Protein AF-A0A378W970-F1 (afdb_monomer_lite)

pLDDT: mean 70.11, std 20.07, range [31.69, 89.0]

Foldseek 3Di:
DDDDDDDDDDDDDDDDDDDDDDDDDDDDPPDPPPVPPDPLPPDAAEDDDPLLLLLQLVVLVVVFKDFLVVSVVVCVVLSHDYPDDSSVRNVVSLVVCVVVQQWDAPDVRIIGGGDDPPVVNVVSVVSNVVVSVVSVVRVD

Organism: NCBI:txid1796

Radius of gyration: 22.63 Å; chains: 1; bounding box: 60×48×62 Å

Secondary structure (DSSP, 8-state):
-------------------------------GGGSTTSSTTS--EEE-THHHHHHHHHHHHHH-SEEHHHHHHHHHHTTEEESS-HHHHHHHHHHHHHHTTSEEEEETTEEEE----HHHHHHHHHHHHHHHHHHHHHH-

Sequence (140 aa):
MLAMPVRRLSRDCRSQAGRSSTQTNCVTRVNVRAFWHRDAMADKLLLRGTNLRYVLTMQLLQYGPQSVADLVDALEDQGFTTRGRPSKAISDALRWEMSHGRVQRVRHGRYRPAQMPRATEYRIRNRVLELRAAAADRAA

Structure (mmCIF, N/CA/C/O backbone):
data_AF-A0A378W970-F1
#
_entry.id   AF-A0A378W970-F1
#
loop_
_atom_site.group_PDB
_atom_site.id
_atom_site.type_symbol
_atom_site.label_atom_id
_atom_site.label_alt_id
_atom_site.label_comp_id
_atom_site.label_asym_id
_atom_site.label_entity_id
_atom_site.label_seq_id
_atom_site.pdbx_PDB_ins_code
_atom_site.Cartn_x
_atom_site.Cartn_y
_atom_site.Cartn_z
_atom_site.occupancy
_atom_site.B_iso_or_equiv
_atom_site.auth_seq_id
_atom_site.auth_comp_id
_atom_site.auth_asym_id
_atom_site.auth_atom_id
_atom_site.pdbx_PDB_model_num
ATOM 1 N N . MET A 1 1 ? -40.397 35.533 29.530 1.00 47.16 1 MET A N 1
ATOM 2 C CA . MET A 1 1 ? -40.764 34.313 30.287 1.00 47.16 1 MET A CA 1
ATOM 3 C C . MET A 1 1 ? -40.487 33.144 29.353 1.00 47.16 1 MET A C 1
ATOM 5 O O . MET A 1 1 ? -41.160 33.054 28.348 1.00 47.16 1 MET A O 1
ATOM 9 N N . LEU A 1 2 ? -39.408 32.374 29.468 1.00 40.81 2 LEU A N 1
ATOM 10 C CA . LEU A 1 2 ? -38.964 31.575 30.610 1.00 40.81 2 LEU A CA 1
ATOM 11 C C . LEU A 1 2 ? -37.432 31.574 30.735 1.00 40.81 2 LEU A C 1
ATOM 13 O O . LEU A 1 2 ? -36.708 31.604 29.744 1.00 40.81 2 LEU A O 1
ATOM 17 N N . ALA A 1 3 ? -36.979 31.555 31.985 1.00 40.22 3 ALA A N 1
ATOM 18 C CA . ALA A 1 3 ? -35.591 31.487 32.411 1.00 40.22 3 ALA A CA 1
ATOM 19 C C . ALA A 1 3 ? -35.020 30.069 32.244 1.00 40.22 3 ALA A C 1
ATOM 21 O O . ALA A 1 3 ? -35.688 29.094 32.585 1.00 40.22 3 ALA A O 1
ATOM 22 N N . MET A 1 4 ? -33.767 29.960 31.790 1.00 38.78 4 MET A N 1
ATOM 23 C CA . MET A 1 4 ? -32.975 28.730 31.878 1.00 38.78 4 MET A CA 1
ATOM 24 C C . MET A 1 4 ? -31.776 28.931 32.819 1.00 38.78 4 MET A C 1
ATOM 26 O O . MET A 1 4 ? -31.124 29.976 32.754 1.00 38.78 4 MET A O 1
ATOM 30 N N . PRO A 1 5 ? -31.490 27.969 33.717 1.00 51.91 5 PRO A N 1
ATOM 31 C CA . PRO A 1 5 ? -30.523 28.146 34.791 1.00 51.91 5 PRO A CA 1
ATOM 32 C C . PRO A 1 5 ? -29.076 27.888 34.356 1.00 51.91 5 PRO A C 1
ATOM 34 O O . PRO A 1 5 ? -28.735 26.885 33.731 1.00 51.91 5 PRO A O 1
ATOM 37 N N . VAL A 1 6 ? -28.219 28.801 34.804 1.00 46.50 6 VAL A N 1
ATOM 38 C CA . VAL A 1 6 ? -26.757 28.776 34.766 1.00 46.50 6 VAL A CA 1
ATOM 39 C C . VAL A 1 6 ? -26.237 27.659 35.680 1.00 46.50 6 VAL A C 1
ATOM 41 O O . VAL A 1 6 ? -26.456 27.705 36.891 1.00 46.50 6 VAL A O 1
ATOM 44 N N . ARG A 1 7 ? -25.509 26.669 35.142 1.00 4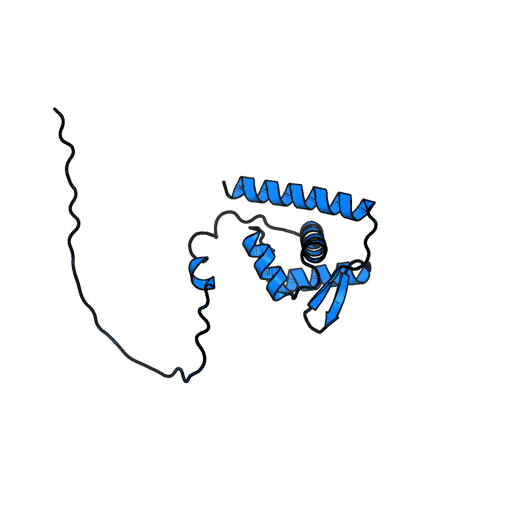2.72 7 ARG A N 1
ATOM 45 C CA . ARG A 1 7 ? -24.728 25.721 35.959 1.00 42.72 7 ARG A CA 1
ATOM 46 C C . ARG A 1 7 ? -23.254 26.110 35.982 1.00 42.72 7 ARG A C 1
ATOM 48 O O . ARG A 1 7 ? -22.512 25.941 35.023 1.00 42.72 7 ARG A O 1
ATOM 55 N N . ARG A 1 8 ? -22.879 26.633 37.145 1.00 40.56 8 ARG A N 1
ATOM 56 C CA . ARG A 1 8 ? -21.535 26.883 37.666 1.00 40.56 8 ARG A CA 1
ATOM 57 C C . ARG A 1 8 ? -20.887 25.541 38.051 1.00 40.56 8 ARG A C 1
ATOM 59 O O . ARG A 1 8 ? -21.498 24.780 38.794 1.00 40.56 8 ARG A O 1
ATOM 66 N N . LEU A 1 9 ? -19.658 25.274 37.606 1.00 43.34 9 LEU A N 1
ATOM 67 C CA . LEU A 1 9 ? -18.796 24.219 38.159 1.00 43.34 9 LEU A CA 1
ATOM 68 C C . LEU A 1 9 ? -17.495 24.856 38.669 1.00 43.34 9 LEU A C 1
ATOM 70 O O . LEU A 1 9 ? -16.697 25.394 37.904 1.00 43.34 9 LEU A O 1
ATOM 74 N N . SER A 1 10 ? -17.363 24.843 39.994 1.00 38.78 10 SER A N 1
ATOM 75 C CA . SER A 1 10 ? -16.200 25.228 40.803 1.00 38.78 10 SER A CA 1
ATOM 76 C C . SER A 1 10 ? -14.984 24.358 40.448 1.00 38.78 10 SER A C 1
ATOM 78 O O . SER A 1 10 ? -15.130 23.161 40.228 1.00 38.78 10 SER A O 1
ATOM 80 N N . ARG A 1 11 ? -13.804 24.935 40.183 1.00 41.34 11 ARG A N 1
ATOM 81 C CA . ARG A 1 11 ? -12.656 25.066 41.113 1.00 41.34 11 ARG A CA 1
ATOM 82 C C . ARG A 1 11 ? -12.577 23.977 42.191 1.00 41.34 11 ARG A C 1
ATOM 84 O O . ARG A 1 11 ? -13.334 24.051 43.146 1.00 41.34 11 ARG A O 1
ATOM 91 N N . ASP A 1 12 ? -11.578 23.095 42.086 1.00 40.19 12 ASP A N 1
ATOM 92 C CA . ASP A 1 12 ? -10.579 22.971 43.150 1.00 40.19 12 ASP A CA 1
ATOM 93 C C . ASP A 1 12 ? -9.238 22.373 42.688 1.00 40.19 12 ASP A C 1
ATOM 95 O O . ASP A 1 12 ? -9.120 21.720 41.654 1.00 40.19 12 ASP A O 1
ATOM 99 N N . CYS A 1 13 ? -8.215 22.740 43.453 1.00 35.69 13 CYS A N 1
ATOM 100 C CA . CYS A 1 13 ? -6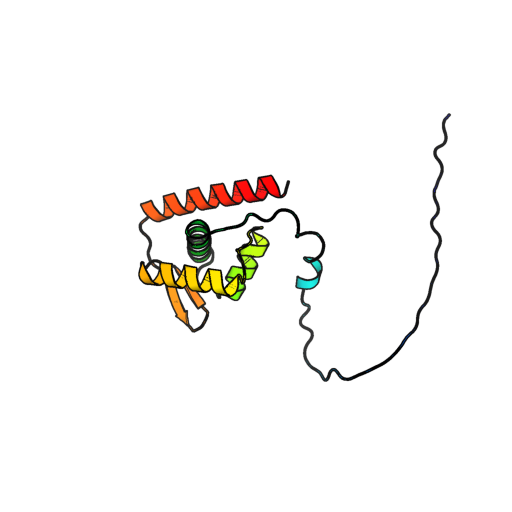.781 22.737 43.180 1.00 35.69 13 CYS A CA 1
ATOM 101 C C . CYS A 1 13 ? -6.027 21.554 43.831 1.00 35.69 13 CYS A C 1
ATOM 103 O O . CYS A 1 13 ? -6.450 21.063 44.868 1.00 35.69 13 CYS A O 1
ATOM 105 N N . ARG A 1 14 ? -4.788 21.323 43.340 1.00 37.62 14 ARG A N 1
ATOM 106 C CA . ARG A 1 14 ? -3.562 20.909 44.090 1.00 37.62 14 ARG A CA 1
ATOM 107 C C . ARG A 1 14 ? -3.459 19.412 44.478 1.00 37.62 14 ARG A C 1
ATOM 109 O O . ARG A 1 14 ? -4.290 18.912 45.207 1.00 37.62 14 ARG A O 1
ATOM 116 N N . SER A 1 15 ? -2.538 18.600 43.941 1.00 36.25 15 SER A N 1
ATOM 117 C CA . SER A 1 15 ? -1.050 18.557 43.955 1.00 36.25 15 SER A CA 1
ATOM 118 C C . SER A 1 15 ? -0.481 17.552 44.975 1.00 36.25 15 SER A C 1
ATOM 120 O O . SER A 1 15 ? -0.914 17.529 46.120 1.00 36.25 15 SER A O 1
ATOM 122 N N . GLN A 1 16 ? 0.592 16.876 44.529 1.00 49.03 16 GLN A N 1
ATOM 123 C CA . GLN A 1 16 ? 1.615 16.068 45.228 1.00 49.03 16 GLN A CA 1
ATOM 124 C C . GLN A 1 16 ? 1.346 14.562 45.397 1.00 49.03 16 GLN A C 1
ATOM 126 O O . GLN A 1 16 ? 0.216 14.160 45.613 1.00 49.03 16 GLN A O 1
ATOM 131 N N . ALA A 1 17 ? 2.328 13.652 45.432 1.00 35.47 17 ALA A N 1
ATOM 132 C CA . ALA A 1 17 ? 3.693 13.506 44.888 1.00 35.47 17 ALA A CA 1
ATOM 133 C C . ALA A 1 17 ? 4.253 12.176 45.457 1.00 35.47 17 ALA A C 1
ATOM 135 O O . ALA A 1 17 ? 4.130 11.935 46.653 1.00 35.47 17 ALA A O 1
ATOM 136 N N . GLY A 1 18 ? 4.944 11.366 44.648 1.00 36.19 18 GLY A N 1
ATOM 137 C CA . GLY A 1 18 ? 5.802 10.247 45.094 1.00 36.19 18 GLY A CA 1
ATOM 138 C C . GLY A 1 18 ? 6.403 9.534 43.876 1.00 36.19 18 GLY A C 1
ATOM 139 O O . GLY A 1 18 ? 5.667 8.886 43.145 1.00 36.19 18 GLY A O 1
ATOM 140 N N . ARG A 1 19 ? 7.624 9.878 43.418 1.00 35.50 19 ARG A N 1
ATOM 141 C CA . ARG A 1 19 ? 8.947 9.292 43.782 1.00 35.50 19 ARG A CA 1
ATOM 142 C C . ARG A 1 19 ? 8.906 7.754 43.760 1.00 35.50 19 ARG A C 1
ATOM 144 O O . ARG A 1 19 ? 8.117 7.194 44.498 1.00 35.50 19 ARG A O 1
ATOM 151 N N . SER A 1 20 ? 9.708 6.993 43.019 1.00 34.94 20 SER A N 1
ATOM 152 C CA . SER A 1 20 ? 10.960 7.168 42.258 1.00 34.94 20 SER A CA 1
ATOM 153 C C . SER A 1 20 ? 11.127 5.866 41.431 1.00 34.94 20 SER A C 1
ATOM 155 O O . SER A 1 20 ? 10.644 4.816 41.836 1.00 34.94 20 SER A O 1
ATOM 157 N N . SER A 1 21 ? 11.755 5.816 40.258 1.00 33.84 21 SER A N 1
ATOM 158 C CA . SER A 1 21 ? 13.212 5.707 40.149 1.00 33.84 21 SER A CA 1
ATOM 159 C C . SER A 1 21 ? 13.622 5.458 38.684 1.00 33.84 21 SER A C 1
ATOM 161 O O . SER A 1 21 ? 12.980 4.713 37.951 1.00 33.84 21 SER A O 1
ATOM 163 N N . THR A 1 22 ? 14.720 6.114 38.308 1.00 38.25 22 THR A N 1
ATOM 164 C CA . THR A 1 22 ? 15.661 5.757 37.235 1.00 38.25 22 THR A CA 1
ATOM 165 C C . THR A 1 22 ? 15.141 5.746 35.793 1.00 38.25 22 THR A C 1
ATOM 167 O O . THR A 1 22 ? 14.870 4.697 35.217 1.00 38.25 22 THR A O 1
ATOM 170 N N . GLN A 1 23 ? 15.159 6.910 35.133 1.00 42.69 23 GLN A N 1
ATOM 171 C CA . GLN A 1 23 ? 15.339 6.923 33.679 1.00 42.69 23 GLN A CA 1
ATOM 172 C C . GLN A 1 23 ? 16.405 7.935 33.266 1.00 42.69 23 GLN A C 1
ATOM 174 O O . GLN A 1 23 ? 16.190 9.138 33.138 1.00 42.69 23 GLN A O 1
ATOM 179 N N . THR A 1 24 ? 17.598 7.381 33.100 1.00 37.69 24 THR A N 1
ATOM 180 C CA . THR A 1 24 ? 18.766 7.992 32.491 1.00 37.69 24 THR A CA 1
ATOM 181 C C . THR A 1 24 ? 18.473 8.260 31.015 1.00 37.69 24 THR A C 1
ATOM 183 O O . THR A 1 24 ? 18.459 7.342 30.208 1.00 37.69 24 THR A O 1
ATOM 186 N N . ASN A 1 25 ? 18.253 9.538 30.717 1.00 36.88 25 ASN A N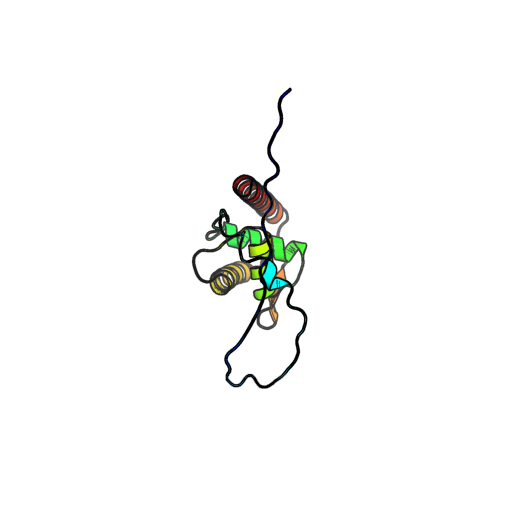 1
ATOM 187 C CA . ASN A 1 25 ? 18.810 10.290 29.594 1.00 36.88 25 ASN A CA 1
ATOM 188 C C . ASN A 1 25 ? 18.481 9.869 28.137 1.00 36.88 25 ASN A C 1
ATOM 190 O O . ASN A 1 25 ? 18.735 8.744 27.716 1.00 36.88 25 ASN A O 1
ATOM 194 N N . CYS A 1 26 ? 18.092 10.889 27.352 1.00 31.69 26 CYS A N 1
ATOM 195 C CA . CYS A 1 26 ? 18.500 11.198 25.963 1.00 31.69 26 CYS A CA 1
ATOM 196 C C . CYS A 1 26 ? 17.343 11.382 24.947 1.00 31.69 26 CYS A C 1
ATOM 198 O O . CYS A 1 26 ? 16.825 10.429 24.378 1.00 31.69 26 CYS A O 1
ATOM 200 N N . VAL A 1 27 ? 17.093 12.659 24.615 1.00 38.06 27 VAL A N 1
ATOM 201 C CA . VAL A 1 27 ? 16.506 13.198 23.365 1.00 38.06 27 VAL A CA 1
ATOM 202 C C . VAL A 1 27 ? 14.983 13.091 23.180 1.00 38.06 27 VAL A C 1
ATOM 204 O O . VAL A 1 27 ? 14.454 12.243 22.464 1.00 38.06 27 VAL A O 1
ATOM 207 N N . THR A 1 28 ? 14.270 14.085 23.713 1.00 36.94 28 THR A N 1
ATOM 208 C CA . THR A 1 28 ? 12.872 14.367 23.363 1.00 36.94 28 THR A CA 1
ATOM 209 C C . THR A 1 28 ? 12.797 15.036 21.988 1.00 36.94 28 THR A C 1
ATOM 211 O O . THR A 1 28 ? 12.888 16.254 21.858 1.00 36.94 28 THR A O 1
ATOM 214 N N . ARG A 1 29 ? 12.599 14.238 20.937 1.00 37.50 29 ARG A N 1
ATOM 215 C CA . ARG A 1 29 ? 11.971 14.707 19.695 1.00 37.50 29 ARG A CA 1
ATOM 216 C C . ARG A 1 29 ? 10.466 14.626 19.936 1.00 37.50 29 ARG A C 1
ATOM 218 O O . ARG A 1 29 ? 9.967 13.543 20.228 1.00 37.50 29 ARG A O 1
ATOM 225 N N . VAL A 1 30 ? 9.772 15.762 19.899 1.00 41.03 30 VAL A N 1
ATOM 226 C CA . VAL A 1 30 ? 8.326 15.868 20.160 1.00 41.03 30 VAL A CA 1
ATOM 227 C C . VAL A 1 30 ? 7.579 14.807 19.343 1.00 41.03 30 VAL A C 1
ATOM 229 O O . VAL A 1 30 ? 7.531 14.876 18.117 1.00 41.03 30 VAL A O 1
ATOM 232 N N . ASN A 1 31 ? 7.052 13.783 20.020 1.00 39.28 31 ASN A N 1
ATOM 233 C CA . ASN A 1 31 ? 6.340 12.684 19.384 1.00 39.28 31 ASN A CA 1
ATOM 234 C C . ASN A 1 31 ? 4.848 13.024 19.348 1.00 39.28 31 ASN A C 1
ATOM 236 O O . ASN A 1 31 ? 4.115 12.809 20.311 1.00 39.28 31 ASN A O 1
ATOM 240 N N . VAL A 1 32 ? 4.406 13.557 18.211 1.00 44.19 32 VAL A N 1
ATOM 241 C CA . VAL A 1 32 ? 3.014 13.951 17.923 1.00 44.19 32 VAL A CA 1
ATOM 242 C C . VAL A 1 32 ? 2.050 12.737 17.905 1.00 44.19 32 VAL A C 1
ATOM 244 O O . VAL A 1 32 ? 0.843 12.897 17.759 1.00 44.19 32 VAL A O 1
ATOM 247 N N . ARG A 1 33 ? 2.554 11.503 18.087 1.00 40.78 33 ARG A N 1
ATOM 248 C CA . ARG A 1 33 ? 1.786 10.242 18.001 1.00 40.78 33 ARG A CA 1
ATOM 249 C C . ARG A 1 33 ? 0.950 9.899 19.240 1.00 40.78 33 ARG A C 1
ATOM 251 O O . ARG A 1 33 ? 0.115 9.008 19.159 1.00 40.78 33 ARG A O 1
ATOM 258 N N . ALA A 1 34 ? 1.127 10.584 20.372 1.00 39.50 34 ALA A N 1
ATOM 259 C CA . ALA A 1 34 ? 0.376 10.277 21.598 1.00 39.50 34 ALA A CA 1
ATOM 260 C C . ALA A 1 34 ? -1.065 10.833 21.613 1.00 39.50 34 ALA A C 1
ATOM 262 O O . ALA A 1 34 ? -1.863 10.428 22.455 1.00 39.50 34 ALA A O 1
ATOM 263 N N . PHE A 1 35 ? -1.416 11.730 20.683 1.00 37.97 35 PHE A N 1
ATOM 264 C CA . PHE A 1 35 ? -2.748 12.345 20.627 1.00 37.97 35 PHE A CA 1
ATOM 265 C C . PHE A 1 35 ? -3.798 11.452 19.936 1.00 37.97 35 PHE A C 1
ATOM 267 O O . PHE A 1 35 ? -4.986 11.559 20.210 1.00 37.97 35 PHE A O 1
ATOM 274 N N . TRP A 1 36 ? -3.368 10.504 19.098 1.00 49.16 36 TRP A N 1
ATOM 275 C CA . TRP A 1 36 ? -4.249 9.739 18.203 1.00 49.16 36 TRP A CA 1
ATOM 276 C C . TRP A 1 36 ? -4.863 8.470 18.816 1.00 49.16 36 TRP A C 1
ATOM 278 O O . TRP A 1 36 ? -5.527 7.705 18.121 1.00 49.16 36 TRP A O 1
ATOM 288 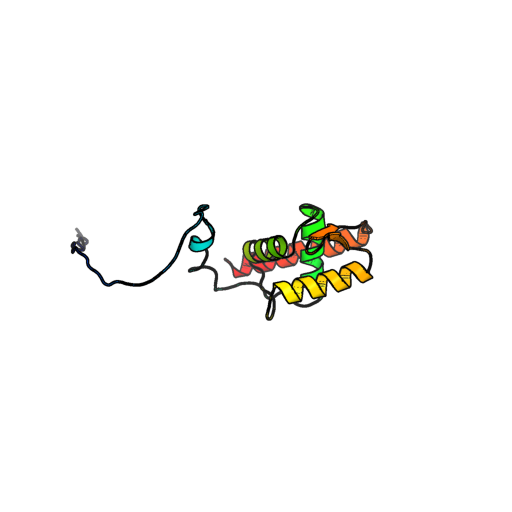N N . HIS A 1 37 ? -4.638 8.210 20.108 1.00 47.78 37 HIS A N 1
ATOM 289 C CA . HIS A 1 37 ? -4.856 6.877 20.681 1.00 47.78 37 HIS A CA 1
ATOM 290 C C . HIS A 1 37 ? -6.134 6.693 21.519 1.00 47.78 37 HIS A C 1
ATOM 292 O O . HIS A 1 37 ? -6.301 5.614 22.090 1.00 47.78 37 HIS A O 1
ATOM 298 N N . ARG A 1 38 ? -7.036 7.686 21.613 1.00 37.91 38 ARG A N 1
ATOM 299 C CA . ARG A 1 38 ? -8.243 7.572 22.463 1.00 37.91 38 ARG A CA 1
ATOM 300 C C . ARG A 1 38 ? -9.592 7.521 21.726 1.00 37.91 38 ARG A C 1
ATOM 302 O O . ARG A 1 38 ? -10.497 6.911 22.279 1.00 37.91 38 ARG A O 1
ATOM 309 N N . ASP A 1 39 ? -9.697 7.993 20.481 1.00 42.78 39 ASP A N 1
ATOM 310 C CA . ASP A 1 39 ? -10.969 7.966 19.721 1.00 42.78 39 ASP A CA 1
ATOM 311 C C . ASP A 1 39 ? -10.995 6.972 18.535 1.00 42.78 39 ASP A C 1
ATOM 313 O O . ASP A 1 39 ? -12.055 6.602 18.045 1.00 42.78 39 ASP A O 1
ATOM 317 N N . ALA A 1 40 ? -9.845 6.450 18.089 1.00 49.81 40 ALA A N 1
ATOM 318 C CA . ALA A 1 40 ? -9.722 5.696 16.831 1.00 49.81 40 ALA A CA 1
ATOM 319 C C . ALA A 1 40 ? -9.922 4.163 16.939 1.00 49.81 40 ALA A C 1
ATOM 321 O O . ALA A 1 40 ? -9.260 3.407 16.220 1.00 49.81 40 ALA A O 1
ATOM 322 N N . MET A 1 41 ? -10.773 3.671 17.850 1.00 46.47 41 MET A N 1
ATOM 323 C CA . MET A 1 41 ? -11.025 2.221 18.024 1.00 46.47 41 MET A CA 1
ATOM 324 C C . MET A 1 41 ? -12.381 1.705 17.517 1.00 46.47 41 MET A C 1
ATOM 326 O O . MET A 1 41 ? -12.585 0.494 17.520 1.00 46.47 41 MET A O 1
ATOM 330 N N . ALA A 1 42 ? -13.254 2.553 16.987 1.00 50.72 42 ALA A N 1
ATOM 331 C CA . ALA A 1 42 ? -14.449 2.133 16.254 1.00 50.72 42 ALA A CA 1
ATOM 332 C C . ALA A 1 42 ? -14.452 2.959 14.960 1.00 50.72 42 ALA A C 1
ATOM 334 O O . ALA A 1 42 ? -14.538 4.169 15.038 1.00 50.72 42 ALA A O 1
ATOM 335 N N . ASP A 1 43 ? -14.184 2.470 13.753 1.00 59.75 43 ASP A N 1
ATOM 336 C CA . ASP A 1 43 ? -14.678 1.243 13.145 1.00 59.75 43 ASP A CA 1
ATOM 337 C C . ASP A 1 43 ? -13.753 0.873 11.953 1.00 59.75 43 ASP A C 1
ATOM 339 O O . ASP A 1 43 ? -14.047 1.089 10.776 1.00 59.75 43 ASP A O 1
ATOM 343 N N . LYS A 1 44 ? -12.528 0.408 12.242 1.00 67.44 44 LYS A N 1
ATOM 344 C CA . LYS A 1 44 ? -11.504 0.202 11.196 1.00 67.44 44 LYS A CA 1
ATOM 345 C C . LYS A 1 44 ? -11.836 -0.997 10.300 1.00 67.44 44 LYS A C 1
ATOM 347 O O . LYS A 1 44 ? -12.110 -2.100 10.783 1.00 67.44 44 LYS A O 1
ATOM 352 N N . LEU A 1 45 ? -11.712 -0.831 8.981 1.00 72.50 45 LEU A N 1
ATOM 353 C CA . LEU A 1 45 ? -11.977 -1.906 8.020 1.00 72.50 45 LEU A CA 1
ATOM 354 C C . LEU A 1 45 ? -10.865 -2.971 8.079 1.00 72.50 45 LEU A C 1
ATOM 356 O O . LEU A 1 45 ? -9.688 -2.694 7.827 1.00 72.50 45 LEU A O 1
ATOM 360 N N . LEU A 1 46 ? -11.240 -4.217 8.388 1.00 74.06 46 LEU A N 1
ATOM 361 C CA . LEU A 1 46 ? -10.315 -5.353 8.442 1.00 74.06 46 LEU A CA 1
ATOM 362 C C . LEU A 1 46 ? -9.908 -5.815 7.037 1.00 74.06 46 LEU A C 1
ATOM 364 O O . LEU A 1 46 ? -10.646 -6.535 6.360 1.00 74.06 46 LEU A O 1
ATOM 368 N N . LEU A 1 47 ? -8.685 -5.481 6.627 1.00 75.81 47 LEU A N 1
ATOM 369 C CA . LEU A 1 47 ? -8.099 -5.973 5.386 1.00 75.81 47 LEU A CA 1
ATOM 370 C C . LEU A 1 47 ? -7.560 -7.396 5.562 1.00 75.81 47 LEU A C 1
ATOM 372 O O . LEU A 1 47 ? -6.808 -7.709 6.490 1.00 75.81 47 LEU A O 1
ATOM 376 N N . ARG A 1 48 ? -7.926 -8.274 4.623 1.00 73.31 48 ARG A N 1
ATOM 377 C CA . ARG A 1 48 ? -7.467 -9.667 4.565 1.00 73.31 48 ARG A CA 1
ATOM 378 C C . ARG A 1 48 ? -6.864 -9.991 3.201 1.00 73.31 48 ARG A C 1
ATOM 380 O O . ARG A 1 48 ? -7.374 -9.555 2.170 1.00 73.31 48 ARG A O 1
ATOM 387 N N . GLY A 1 49 ? -5.799 -10.796 3.220 1.00 80.12 49 GLY A N 1
ATOM 388 C CA . GLY A 1 49 ? -5.229 -11.462 2.046 1.00 80.12 49 GLY A CA 1
ATOM 389 C C . GLY A 1 49 ? -4.948 -10.520 0.875 1.00 80.12 49 GLY A C 1
ATOM 390 O O . GLY A 1 49 ? -4.100 -9.634 0.965 1.00 80.12 49 GLY A O 1
ATOM 391 N N . THR A 1 50 ? -5.667 -10.729 -0.226 1.00 81.00 50 THR A N 1
ATOM 392 C CA . THR A 1 50 ? -5.485 -10.022 -1.499 1.00 81.00 50 THR A CA 1
ATOM 393 C C . THR A 1 50 ? -5.746 -8.518 -1.399 1.00 81.00 50 THR A C 1
ATOM 395 O O . THR A 1 50 ? -4.995 -7.737 -1.973 1.00 81.00 50 THR A O 1
ATOM 398 N N . ASN A 1 51 ? -6.735 -8.090 -0.609 1.00 85.19 51 ASN A N 1
ATOM 399 C CA . ASN A 1 51 ? -7.036 -6.663 -0.447 1.00 85.19 51 ASN A CA 1
ATOM 400 C C . ASN A 1 51 ? -5.873 -5.919 0.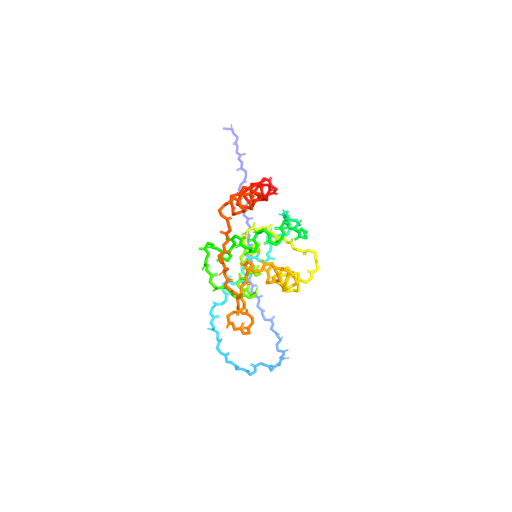227 1.00 85.19 51 ASN A C 1
ATOM 402 O O . ASN A 1 51 ? -5.516 -4.824 -0.195 1.00 85.19 51 ASN A O 1
ATOM 406 N N . LEU A 1 52 ? -5.234 -6.542 1.227 1.00 85.25 52 LEU A N 1
ATOM 407 C CA . LEU A 1 52 ? -4.050 -5.976 1.880 1.00 85.25 52 LEU A CA 1
ATOM 408 C C . LEU A 1 52 ? -2.901 -5.808 0.878 1.00 85.25 52 LEU A C 1
ATOM 410 O O . LEU A 1 52 ? -2.262 -4.761 0.840 1.00 85.25 52 LEU A O 1
ATOM 414 N N . ARG A 1 53 ? -2.667 -6.819 0.034 1.00 87.81 53 ARG A N 1
ATOM 415 C CA . ARG A 1 53 ? -1.638 -6.762 -1.015 1.00 87.81 53 ARG A CA 1
ATOM 416 C C . ARG A 1 53 ? -1.888 -5.608 -1.983 1.00 87.81 53 ARG A C 1
ATOM 418 O O . ARG A 1 53 ? -0.969 -4.866 -2.303 1.00 87.81 53 ARG A O 1
ATOM 425 N N . TYR A 1 54 ? -3.137 -5.427 -2.397 1.00 88.81 54 TYR A N 1
ATOM 426 C CA . TYR A 1 54 ? -3.544 -4.379 -3.330 1.00 88.81 54 TYR A CA 1
ATOM 427 C C . TYR A 1 54 ? -3.333 -2.976 -2.770 1.00 88.81 54 TYR A C 1
ATOM 429 O O . TYR A 1 54 ? -2.737 -2.136 -3.444 1.00 88.81 54 TYR A O 1
ATOM 437 N N . VAL A 1 55 ? -3.744 -2.744 -1.522 1.00 87.94 55 VAL A N 1
ATOM 438 C CA . VAL A 1 55 ? -3.529 -1.459 -0.844 1.00 87.94 55 VAL A CA 1
ATOM 439 C C . VAL A 1 55 ? -2.034 -1.159 -0.719 1.00 87.94 55 VAL A C 1
ATOM 441 O O . VAL A 1 55 ? -1.608 -0.062 -1.070 1.00 87.94 55 VAL A O 1
ATOM 444 N N . LEU A 1 56 ? -1.220 -2.139 -0.312 1.00 87.00 56 LEU A N 1
ATOM 445 C CA . LEU A 1 56 ? 0.230 -1.964 -0.171 1.00 87.00 56 LEU A CA 1
ATOM 446 C C . LEU 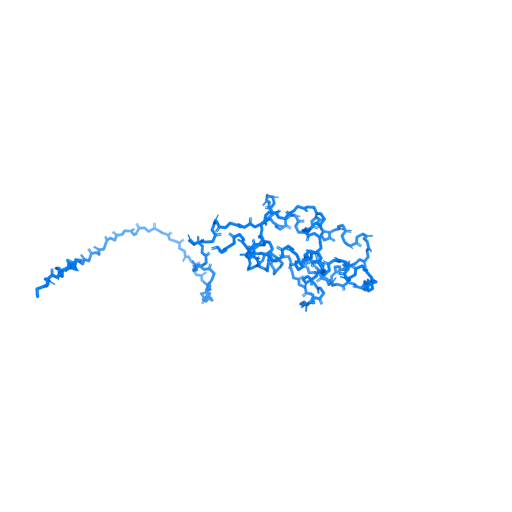A 1 56 ? 0.923 -1.661 -1.505 1.00 87.00 56 LEU A C 1
ATOM 448 O O . LEU A 1 56 ? 1.759 -0.761 -1.569 1.00 87.00 56 LEU A O 1
ATOM 452 N N . THR A 1 57 ? 0.567 -2.369 -2.577 1.00 87.62 57 THR A N 1
ATOM 453 C CA . THR A 1 57 ? 1.123 -2.106 -3.912 1.00 87.62 57 THR A CA 1
ATOM 454 C C . THR A 1 57 ? 0.749 -0.708 -4.400 1.00 87.62 57 THR A C 1
ATOM 456 O O . THR A 1 57 ? 1.613 0.014 -4.894 1.00 87.62 57 THR A O 1
ATOM 459 N N . MET A 1 58 ? -0.501 -0.277 -4.204 1.00 87.88 58 MET A N 1
ATOM 460 C CA . MET A 1 58 ? -0.921 1.079 -4.574 1.00 87.88 58 MET A CA 1
ATOM 461 C C . MET A 1 58 ? -0.262 2.160 -3.725 1.00 87.88 58 MET A C 1
ATOM 463 O O . MET A 1 58 ? 0.014 3.242 -4.242 1.00 87.88 58 MET A O 1
ATOM 467 N N . GLN A 1 59 ? -0.008 1.890 -2.445 1.00 87.75 59 GLN A N 1
ATOM 468 C CA . GLN A 1 59 ? 0.716 2.800 -1.564 1.00 87.75 59 GLN A CA 1
ATOM 469 C C . GLN A 1 59 ? 2.154 2.993 -2.066 1.00 87.75 59 GLN A C 1
ATOM 471 O O . GLN A 1 59 ? 2.600 4.122 -2.256 1.00 87.75 59 GLN A O 1
ATOM 476 N N . LEU A 1 60 ? 2.848 1.896 -2.381 1.00 87.12 60 LEU A N 1
ATOM 477 C CA . LEU A 1 60 ? 4.202 1.941 -2.937 1.00 87.12 60 LEU A CA 1
ATOM 478 C C . LEU A 1 60 ? 4.252 2.640 -4.300 1.00 87.12 60 LEU A C 1
ATOM 480 O O . LEU A 1 60 ? 5.206 3.358 -4.574 1.00 87.12 60 LEU A O 1
ATOM 484 N N . LEU A 1 61 ? 3.238 2.465 -5.151 1.00 85.50 61 LEU A N 1
ATOM 485 C CA . LEU A 1 61 ? 3.162 3.155 -6.443 1.00 85.50 61 LEU A CA 1
ATOM 486 C C . LEU A 1 61 ? 2.954 4.671 -6.299 1.00 85.50 61 LEU A C 1
ATOM 488 O O . LEU A 1 61 ? 3.547 5.428 -7.059 1.00 85.50 61 LEU A O 1
ATOM 492 N N . GLN A 1 62 ? 2.143 5.117 -5.334 1.00 85.81 62 GLN A N 1
ATOM 493 C CA . GLN A 1 62 ? 1.840 6.541 -5.127 1.00 85.81 62 GLN A CA 1
ATOM 494 C C . GLN A 1 62 ? 2.961 7.296 -4.403 1.00 85.81 62 GLN A C 1
ATOM 496 O O . GLN A 1 62 ? 3.308 8.403 -4.801 1.00 85.81 62 GLN A O 1
ATOM 501 N N . TYR A 1 63 ? 3.519 6.711 -3.340 1.00 85.12 63 TYR A N 1
ATOM 502 C CA . TYR A 1 63 ? 4.496 7.375 -2.465 1.00 85.12 63 TYR A CA 1
ATOM 503 C C . TYR A 1 63 ? 5.944 6.951 -2.744 1.00 85.12 63 TYR A C 1
ATOM 505 O O . TYR A 1 63 ? 6.884 7.552 -2.223 1.00 85.12 63 TYR A O 1
ATOM 513 N N . GLY A 1 64 ? 6.144 5.923 -3.572 1.00 85.38 64 GLY A N 1
ATOM 514 C CA . GLY A 1 64 ? 7.459 5.412 -3.932 1.00 85.38 64 GLY A CA 1
ATOM 515 C C . GLY A 1 64 ? 8.052 4.474 -2.869 1.00 85.38 64 GLY A C 1
ATOM 516 O O . GLY A 1 64 ? 7.333 3.692 -2.242 1.00 85.38 64 GLY A O 1
ATOM 517 N N . PRO A 1 65 ? 9.387 4.462 -2.696 1.00 86.75 65 PRO A N 1
ATOM 518 C CA . PRO A 1 65 ? 10.050 3.497 -1.831 1.00 86.75 65 PRO A CA 1
ATOM 519 C C . PRO A 1 65 ? 9.818 3.783 -0.339 1.00 86.75 65 PRO A C 1
ATOM 521 O O . PRO A 1 65 ? 10.335 4.762 0.198 1.00 86.75 65 PRO A O 1
ATOM 524 N N . GLN A 1 66 ? 9.124 2.878 0.354 1.00 87.06 66 GLN A N 1
ATOM 525 C CA . GLN A 1 66 ? 8.751 3.022 1.768 1.00 87.06 66 GLN A CA 1
ATOM 526 C C . GLN A 1 66 ? 9.272 1.876 2.644 1.00 87.06 66 GLN A C 1
ATOM 528 O O . GLN A 1 66 ? 9.611 0.787 2.160 1.00 87.06 66 GLN A O 1
ATOM 533 N N . SER A 1 67 ? 9.384 2.132 3.951 1.00 88.44 67 SER A N 1
ATOM 534 C CA . SER A 1 67 ? 9.704 1.102 4.940 1.00 88.44 67 SER A CA 1
ATOM 535 C C . SER A 1 67 ? 8.459 0.390 5.467 1.00 88.44 67 SER A C 1
ATOM 537 O O . SER A 1 67 ? 7.341 0.873 5.319 1.00 88.44 67 SER A O 1
ATOM 539 N N . VAL A 1 68 ? 8.642 -0.767 6.113 1.00 85.69 68 VAL A N 1
ATOM 540 C CA . VAL A 1 68 ? 7.523 -1.484 6.760 1.00 85.69 68 VAL A CA 1
ATOM 541 C C . VAL A 1 68 ? 6.832 -0.616 7.812 1.00 85.69 68 VAL A C 1
ATOM 543 O O . VAL A 1 68 ? 5.617 -0.693 7.924 1.00 85.69 68 VAL A O 1
ATOM 546 N N . ALA A 1 69 ? 7.583 0.192 8.567 1.00 84.06 69 ALA A N 1
ATOM 547 C CA . ALA A 1 69 ? 7.011 1.090 9.569 1.00 84.06 69 ALA A CA 1
ATOM 548 C C . ALA A 1 69 ? 6.140 2.166 8.907 1.00 84.06 69 ALA A C 1
ATOM 550 O O . ALA A 1 69 ? 4.988 2.323 9.288 1.00 84.06 69 ALA A O 1
ATOM 551 N N . ASP A 1 70 ? 6.640 2.790 7.836 1.00 86.81 70 ASP A N 1
ATOM 552 C CA . ASP A 1 70 ? 5.875 3.790 7.077 1.00 86.81 70 ASP A CA 1
ATOM 553 C C . ASP A 1 70 ? 4.585 3.191 6.486 1.00 86.81 70 ASP A C 1
ATOM 555 O O . ASP A 1 70 ? 3.559 3.859 6.412 1.00 86.81 70 ASP A O 1
ATOM 559 N N . LEU A 1 71 ? 4.619 1.916 6.079 1.00 86.56 71 LEU A N 1
ATOM 560 C CA . LEU A 1 71 ? 3.444 1.201 5.570 1.00 86.56 71 LEU A CA 1
ATOM 561 C C . LEU A 1 71 ? 2.430 0.856 6.668 1.00 86.56 71 LEU A C 1
ATOM 563 O O . LEU A 1 71 ? 1.238 0.805 6.380 1.00 86.56 71 LEU A O 1
ATOM 567 N N . VAL A 1 72 ? 2.879 0.591 7.899 1.00 86.06 72 VAL A N 1
ATOM 568 C CA . VAL A 1 72 ? 1.975 0.405 9.048 1.00 86.06 72 VAL A CA 1
ATOM 569 C C . VAL A 1 72 ? 1.271 1.721 9.351 1.00 86.06 72 VAL A C 1
ATOM 571 O O . VAL A 1 72 ? 0.046 1.743 9.401 1.00 86.06 72 VAL A O 1
ATOM 574 N N . ASP A 1 73 ? 2.039 2.804 9.460 1.00 84.94 73 ASP A N 1
ATOM 575 C CA . ASP A 1 73 ? 1.527 4.141 9.769 1.00 84.94 73 ASP A CA 1
ATOM 576 C C . ASP A 1 73 ? 0.507 4.580 8.711 1.00 84.94 73 ASP A C 1
ATOM 578 O O . ASP A 1 73 ? -0.626 4.926 9.030 1.00 84.94 73 ASP A O 1
ATOM 582 N N . ALA A 1 74 ? 0.849 4.415 7.430 1.00 86.00 74 ALA A N 1
ATOM 583 C CA . ALA A 1 74 ? -0.052 4.740 6.332 1.00 86.00 74 ALA A CA 1
ATOM 584 C C . ALA A 1 74 ? -1.347 3.912 6.326 1.00 86.00 74 ALA A C 1
ATOM 586 O O . ALA A 1 74 ? -2.371 4.397 5.844 1.00 86.00 74 ALA A O 1
ATOM 587 N N . LEU A 1 75 ? -1.322 2.658 6.791 1.00 83.88 75 LEU A N 1
ATOM 588 C CA . LEU A 1 75 ? -2.534 1.840 6.906 1.00 83.88 75 LEU A CA 1
ATOM 589 C C . LEU A 1 75 ? -3.413 2.307 8.067 1.00 83.88 75 LEU A C 1
ATOM 591 O O . LEU A 1 75 ? -4.634 2.346 7.918 1.00 83.88 75 LEU A O 1
ATOM 595 N N . GLU A 1 76 ? -2.801 2.671 9.194 1.00 82.50 76 GLU A N 1
ATOM 596 C CA . GLU A 1 76 ? -3.513 3.203 10.355 1.00 82.50 76 GLU A CA 1
ATOM 597 C C . GLU A 1 76 ? -4.178 4.546 10.042 1.00 82.50 76 GLU A C 1
ATOM 599 O O . GLU A 1 76 ? -5.351 4.711 10.387 1.00 82.50 76 GLU A O 1
ATOM 604 N N . ASP A 1 77 ? -3.477 5.434 9.329 1.00 79.56 77 ASP A N 1
ATOM 605 C CA . ASP A 1 77 ? -3.980 6.736 8.866 1.00 79.56 77 ASP A CA 1
ATOM 606 C C . ASP A 1 77 ? -5.148 6.591 7.879 1.00 79.56 77 ASP A C 1
ATOM 608 O O . ASP A 1 77 ? -6.070 7.402 7.859 1.00 79.56 77 ASP A O 1
ATOM 612 N N . GLN A 1 78 ? -5.141 5.533 7.064 1.00 78.31 78 GLN A N 1
ATOM 613 C CA . GLN A 1 78 ? -6.225 5.221 6.127 1.00 78.31 78 GLN A CA 1
ATOM 614 C C . GLN A 1 78 ? -7.424 4.517 6.789 1.00 78.31 78 GLN A C 1
ATOM 616 O O . GLN A 1 78 ? -8.371 4.152 6.095 1.00 78.31 78 GLN A O 1
ATOM 621 N N . GLY A 1 79 ? -7.391 4.283 8.106 1.00 77.44 79 GLY A N 1
ATOM 622 C CA . GLY A 1 79 ? -8.470 3.596 8.822 1.00 77.44 79 GLY A CA 1
ATOM 623 C C . GLY A 1 79 ? -8.526 2.087 8.562 1.00 77.44 79 GLY A C 1
ATOM 624 O O . GLY A 1 79 ? -9.538 1.441 8.841 1.00 77.44 79 GLY A O 1
ATOM 625 N N . PHE A 1 80 ? -7.446 1.493 8.046 1.00 81.06 80 PHE A N 1
ATOM 626 C CA . PHE A 1 80 ? -7.357 0.054 7.831 1.00 81.06 80 PHE A CA 1
ATOM 627 C C . PHE A 1 80 ? -6.743 -0.653 9.036 1.00 81.06 80 PHE A C 1
ATOM 629 O O . PHE A 1 80 ? -5.835 -0.159 9.701 1.00 81.06 80 PHE A O 1
ATOM 636 N N . THR A 1 81 ? -7.214 -1.869 9.296 1.00 79.00 81 THR A N 1
ATOM 637 C CA . THR A 1 81 ? -6.612 -2.761 10.289 1.00 79.00 81 THR A CA 1
ATOM 638 C C . THR A 1 81 ? -6.371 -4.144 9.692 1.00 79.00 81 THR A C 1
ATOM 640 O O . THR A 1 81 ? -7.048 -4.575 8.758 1.00 79.00 81 THR A O 1
ATOM 643 N N . THR A 1 82 ? -5.367 -4.856 10.200 1.00 76.88 82 THR A N 1
ATOM 644 C CA . THR A 1 82 ? -5.017 -6.210 9.749 1.00 76.88 82 THR A CA 1
ATOM 645 C C . THR A 1 82 ? -5.241 -7.216 10.863 1.00 76.88 82 THR A C 1
ATOM 647 O O . THR A 1 82 ? -5.054 -6.907 12.037 1.00 76.88 82 THR A O 1
ATOM 650 N N . ARG A 1 83 ? -5.574 -8.460 10.510 1.00 71.81 83 ARG A N 1
ATOM 651 C CA . ARG A 1 83 ? -5.696 -9.533 11.503 1.00 71.81 83 ARG A CA 1
ATOM 652 C C . ARG A 1 83 ? -4.318 -9.881 12.089 1.00 71.81 83 ARG A C 1
ATOM 654 O O . ARG A 1 83 ? -3.479 -10.445 11.391 1.00 71.81 83 ARG A O 1
ATOM 661 N N . GLY A 1 84 ? -4.124 -9.614 13.380 1.00 77.31 84 GLY A N 1
ATOM 662 C CA . GLY A 1 84 ? -2.909 -9.968 14.121 1.00 77.31 84 GLY A CA 1
ATOM 663 C C . GLY A 1 84 ? -1.826 -8.888 14.054 1.00 77.31 84 GLY A C 1
ATOM 664 O O . GLY A 1 84 ? -2.127 -7.704 14.143 1.00 77.31 84 GLY A O 1
ATOM 665 N N . ARG A 1 85 ? -0.552 -9.292 13.928 1.00 79.00 85 ARG A N 1
ATOM 666 C CA . ARG A 1 85 ? 0.589 -8.360 13.917 1.00 79.00 85 ARG A CA 1
ATOM 667 C C . ARG A 1 85 ? 0.724 -7.672 12.544 1.00 79.00 85 ARG A C 1
ATOM 669 O O . ARG A 1 85 ? 1.135 -8.351 11.594 1.00 79.00 85 ARG A O 1
ATOM 676 N N . PRO A 1 86 ? 0.494 -6.349 12.431 1.00 78.38 86 PRO A N 1
ATOM 677 C CA . PRO A 1 86 ? 0.453 -5.651 11.143 1.00 78.38 86 PRO A CA 1
ATOM 678 C C . PRO A 1 86 ? 1.778 -5.730 10.390 1.00 78.38 86 PRO A C 1
ATOM 680 O O . PRO A 1 86 ? 1.803 -6.094 9.218 1.00 78.38 86 PRO A O 1
ATOM 683 N N . SER A 1 87 ? 2.909 -5.551 11.078 1.00 81.06 87 SER A N 1
ATOM 684 C CA . SER A 1 87 ? 4.236 -5.645 10.454 1.00 81.06 87 SER A CA 1
ATOM 685 C C . SER A 1 87 ? 4.500 -7.012 9.810 1.00 81.06 87 SER A C 1
ATOM 687 O O . SER A 1 87 ? 5.192 -7.093 8.794 1.00 81.06 87 SER A O 1
ATOM 689 N N . LYS A 1 88 ? 3.950 -8.097 10.381 1.00 83.75 88 LYS A N 1
ATOM 690 C CA . LYS A 1 88 ? 4.096 -9.450 9.828 1.00 83.75 88 LYS A CA 1
ATOM 691 C C . LYS A 1 88 ? 3.188 -9.647 8.620 1.00 83.75 88 LYS A C 1
ATOM 693 O O . LYS A 1 88 ? 3.672 -10.105 7.592 1.00 83.75 88 LYS A O 1
ATOM 698 N N . ALA A 1 89 ? 1.920 -9.252 8.724 1.00 84.62 89 ALA A N 1
ATOM 699 C CA . ALA A 1 89 ? 0.972 -9.339 7.616 1.00 84.62 89 ALA A CA 1
ATOM 700 C C . ALA A 1 89 ? 1.459 -8.551 6.389 1.00 84.62 89 ALA A C 1
ATOM 702 O O . ALA A 1 89 ? 1.418 -9.062 5.272 1.00 84.62 89 ALA A O 1
ATOM 703 N N . ILE A 1 90 ? 1.999 -7.350 6.609 1.00 85.62 90 ILE A N 1
ATOM 704 C CA . ILE A 1 90 ? 2.602 -6.515 5.564 1.00 85.62 90 ILE A CA 1
ATOM 705 C C . ILE A 1 90 ? 3.831 -7.203 4.971 1.00 85.62 90 ILE A C 1
ATOM 707 O O . ILE A 1 90 ? 3.939 -7.323 3.756 1.00 85.62 90 ILE A O 1
ATOM 711 N N . SER A 1 91 ? 4.742 -7.706 5.808 1.00 84.94 91 SER A N 1
ATOM 712 C CA . SER A 1 91 ? 5.952 -8.385 5.323 1.00 84.94 91 SER A CA 1
ATOM 713 C C . SER A 1 91 ? 5.634 -9.644 4.508 1.00 84.94 91 SER A C 1
ATOM 715 O O . SER A 1 91 ? 6.259 -9.876 3.475 1.00 84.94 91 SER A O 1
ATOM 717 N N . ASP A 1 92 ? 4.651 -10.440 4.936 1.00 87.00 92 ASP A N 1
ATOM 718 C CA . ASP A 1 92 ? 4.217 -11.648 4.226 1.00 87.00 92 ASP A CA 1
ATOM 719 C C . ASP A 1 92 ? 3.465 -11.295 2.922 1.00 87.00 92 ASP A C 1
ATOM 721 O O . ASP A 1 92 ? 3.657 -11.957 1.900 1.00 87.00 92 ASP A O 1
ATOM 725 N N . ALA A 1 93 ? 2.680 -10.209 2.905 1.00 87.31 93 ALA A N 1
ATOM 726 C CA . ALA A 1 93 ? 2.056 -9.676 1.691 1.00 87.31 93 ALA A CA 1
ATOM 727 C C . ALA A 1 93 ? 3.097 -9.172 0.676 1.00 87.31 93 ALA A C 1
ATOM 729 O O . ALA A 1 93 ? 3.042 -9.544 -0.495 1.00 87.31 93 ALA A O 1
ATOM 730 N N . LEU A 1 94 ? 4.087 -8.397 1.129 1.00 85.56 94 LEU A N 1
ATOM 731 C CA . LEU A 1 94 ? 5.177 -7.897 0.286 1.00 85.56 94 LEU A CA 1
ATOM 732 C C . LEU A 1 94 ? 6.047 -9.032 -0.246 1.00 85.56 94 LEU A C 1
ATOM 734 O O . LEU A 1 94 ? 6.465 -8.983 -1.396 1.00 85.56 94 LEU A O 1
ATOM 738 N N . ARG A 1 95 ? 6.287 -10.084 0.547 1.00 85.69 95 ARG A N 1
ATOM 739 C CA . ARG A 1 95 ? 6.979 -11.291 0.070 1.00 85.69 95 ARG A CA 1
ATOM 740 C C . ARG A 1 95 ? 6.267 -11.926 -1.118 1.00 85.69 95 ARG A C 1
ATOM 742 O O . ARG A 1 95 ? 6.928 -12.347 -2.062 1.00 85.69 95 ARG A O 1
ATOM 749 N N . TRP A 1 96 ? 4.940 -11.948 -1.088 1.00 88.88 96 TRP A N 1
ATOM 750 C CA . TRP A 1 96 ? 4.139 -12.479 -2.183 1.00 88.88 96 TRP A CA 1
ATOM 751 C C . TRP A 1 96 ? 4.164 -11.578 -3.426 1.00 88.88 96 TRP A C 1
ATOM 753 O O . TRP A 1 96 ? 4.247 -12.065 -4.548 1.00 88.88 96 TRP A O 1
ATOM 763 N N . GLU A 1 97 ? 4.152 -10.257 -3.252 1.00 86.62 97 GLU A N 1
ATOM 764 C CA . GLU A 1 97 ? 4.273 -9.325 -4.383 1.00 86.62 97 GLU A CA 1
ATOM 765 C C . GLU A 1 97 ? 5.694 -9.281 -4.970 1.00 86.62 97 GLU A C 1
ATOM 767 O O . GLU A 1 97 ? 5.860 -9.072 -6.174 1.00 86.62 97 GLU A O 1
ATOM 772 N N . MET A 1 98 ? 6.719 -9.560 -4.156 1.00 87.94 98 MET A N 1
ATOM 773 C CA . MET A 1 98 ? 8.088 -9.771 -4.634 1.00 87.94 98 MET A CA 1
ATOM 774 C C . MET A 1 98 ? 8.189 -11.002 -5.537 1.00 87.94 98 MET A C 1
ATOM 776 O O . MET A 1 98 ? 8.824 -10.921 -6.584 1.00 87.94 98 MET A O 1
ATOM 780 N N . SER A 1 99 ? 7.530 -12.117 -5.192 1.00 85.00 99 SER A N 1
ATOM 781 C CA . SER A 1 99 ? 7.538 -13.313 -6.050 1.00 85.00 99 SER A CA 1
ATOM 782 C C . SER A 1 99 ? 6.802 -13.098 -7.377 1.00 85.00 99 SER A C 1
ATOM 784 O O . SER A 1 99 ? 7.106 -13.765 -8.357 1.00 85.00 99 SER A O 1
ATOM 786 N N . HIS A 1 100 ? 5.858 -12.154 -7.423 1.00 81.38 100 HIS A N 1
ATOM 787 C CA . HIS A 1 100 ? 5.151 -11.754 -8.645 1.00 81.38 100 HIS A CA 1
ATOM 788 C C . HIS A 1 100 ? 5.885 -10.674 -9.452 1.00 81.38 100 HIS A C 1
ATOM 790 O O . HIS A 1 100 ? 5.363 -10.217 -10.468 1.00 81.38 100 HIS A O 1
ATOM 796 N N . GLY A 1 101 ? 7.058 -10.222 -8.996 1.00 83.25 101 GLY A N 1
ATOM 797 C CA . GLY A 1 101 ? 7.843 -9.190 -9.671 1.00 83.25 101 GLY A CA 1
ATOM 798 C C . GLY A 1 101 ? 7.241 -7.783 -9.607 1.00 83.25 101 GLY A C 1
ATOM 799 O O . GLY A 1 101 ? 7.733 -6.896 -10.297 1.00 83.25 101 GLY A O 1
ATOM 800 N N . ARG A 1 102 ? 6.203 -7.555 -8.787 1.00 83.12 102 ARG A N 1
ATOM 801 C CA . ARG A 1 102 ? 5.515 -6.255 -8.647 1.00 83.12 102 ARG A CA 1
ATOM 802 C C . ARG A 1 102 ? 6.155 -5.330 -7.617 1.00 83.12 102 ARG A C 1
ATOM 804 O O . ARG A 1 102 ? 5.995 -4.115 -7.691 1.00 83.12 102 ARG A O 1
ATOM 811 N N . VAL A 1 103 ? 6.884 -5.894 -6.660 1.00 85.06 103 VAL A N 1
ATOM 812 C CA . VAL A 1 103 ? 7.604 -5.161 -5.614 1.00 85.06 103 VAL A CA 1
ATOM 813 C C . VAL A 1 103 ? 9.046 -5.636 -5.596 1.00 85.06 103 VAL A C 1
ATOM 815 O O . VAL A 1 103 ? 9.323 -6.816 -5.789 1.00 85.06 103 VAL A O 1
ATOM 818 N N . GLN A 1 104 ? 9.980 -4.728 -5.337 1.00 85.38 104 GLN A N 1
ATOM 819 C CA . GLN A 1 104 ? 11.386 -5.074 -5.167 1.00 85.38 104 GLN A CA 1
ATOM 820 C C . GLN A 1 104 ? 11.909 -4.553 -3.834 1.00 85.38 104 GLN A C 1
ATOM 822 O O . GLN A 1 104 ? 11.599 -3.440 -3.410 1.00 85.38 104 GLN A O 1
ATOM 827 N N . ARG A 1 105 ? 12.729 -5.357 -3.157 1.00 86.50 105 ARG A N 1
ATOM 828 C CA . ARG A 1 105 ? 13.396 -4.938 -1.923 1.00 86.50 105 ARG A CA 1
ATOM 829 C C . ARG A 1 105 ? 14.642 -4.132 -2.275 1.00 86.50 105 ARG A C 1
ATOM 831 O O . ARG A 1 105 ? 15.540 -4.655 -2.921 1.00 86.50 105 ARG A O 1
ATOM 838 N N . VAL A 1 106 ? 14.697 -2.877 -1.832 1.00 85.62 106 VAL A N 1
ATOM 839 C CA . VAL A 1 106 ? 15.842 -1.979 -2.090 1.00 85.62 106 VAL A CA 1
ATOM 840 C C . VAL A 1 106 ? 16.931 -2.171 -1.043 1.00 85.62 106 VAL A C 1
ATOM 842 O O . VAL A 1 106 ? 18.109 -2.244 -1.363 1.00 85.62 106 VAL A O 1
ATOM 845 N N . ARG A 1 107 ? 16.531 -2.254 0.228 1.00 83.50 107 ARG A N 1
ATOM 846 C CA . ARG A 1 107 ? 17.417 -2.490 1.375 1.00 83.50 107 ARG A CA 1
ATOM 847 C C . ARG A 1 107 ? 16.651 -3.207 2.479 1.00 83.50 107 ARG A C 1
ATOM 849 O O . ARG A 1 107 ? 15.442 -3.417 2.359 1.00 83.50 107 ARG A O 1
ATOM 856 N N . HIS A 1 108 ? 17.332 -3.579 3.560 1.00 79.12 108 HIS A N 1
ATOM 857 C CA . HIS A 1 108 ? 16.666 -4.202 4.700 1.00 79.12 108 HIS A CA 1
ATOM 858 C C . HIS A 1 108 ? 15.491 -3.329 5.182 1.00 79.12 108 HIS A C 1
ATOM 860 O O . HIS A 1 108 ? 15.655 -2.135 5.436 1.00 79.12 108 HIS A O 1
ATOM 866 N N . GLY A 1 109 ? 14.289 -3.910 5.212 1.00 81.38 109 GLY A N 1
ATOM 867 C CA . GLY A 1 109 ? 13.065 -3.229 5.638 1.00 81.38 109 GLY A CA 1
ATOM 868 C C . GLY A 1 109 ? 12.519 -2.137 4.707 1.00 81.38 109 GLY A C 1
ATOM 869 O O . GLY A 1 109 ? 11.537 -1.512 5.097 1.00 81.38 109 GLY A O 1
ATOM 870 N N . ARG A 1 110 ? 13.091 -1.900 3.512 1.00 85.62 110 ARG A N 1
ATOM 871 C CA . ARG A 1 110 ? 12.539 -0.964 2.509 1.00 85.62 110 ARG A CA 1
ATOM 872 C C . ARG A 1 110 ? 12.213 -1.633 1.184 1.00 85.62 110 ARG A C 1
ATOM 874 O O . ARG A 1 110 ? 13.019 -2.383 0.625 1.00 85.62 110 ARG A O 1
ATOM 881 N N . TYR A 1 111 ? 11.069 -1.247 0.645 1.00 88.12 111 TYR A N 1
ATOM 882 C CA . TYR A 1 111 ? 10.486 -1.806 -0.562 1.00 88.12 111 TYR A CA 1
ATOM 883 C C . TYR A 1 111 ? 10.210 -0.693 -1.562 1.00 88.12 111 TYR A C 1
ATOM 885 O O . TYR A 1 111 ? 9.853 0.411 -1.168 1.00 88.12 111 TYR A O 1
ATOM 893 N N . ARG A 1 112 ? 10.391 -0.986 -2.848 1.00 86.25 112 ARG A N 1
ATOM 894 C CA . ARG A 1 112 ? 10.026 -0.113 -3.964 1.00 86.25 112 ARG A CA 1
ATOM 895 C C . ARG A 1 112 ? 8.980 -0.791 -4.844 1.00 86.25 112 ARG A C 1
ATOM 897 O O . ARG A 1 112 ? 9.024 -2.021 -4.974 1.00 86.25 112 ARG A O 1
ATOM 904 N N . PRO A 1 113 ? 8.094 -0.020 -5.488 1.00 86.19 113 PRO A N 1
ATOM 905 C CA . PRO A 1 113 ? 7.288 -0.558 -6.572 1.00 86.19 113 PRO A CA 1
ATOM 906 C C . PRO A 1 113 ? 8.196 -0.994 -7.732 1.00 86.19 113 PRO A C 1
ATOM 908 O O . PRO A 1 113 ? 9.238 -0.384 -7.994 1.00 86.19 113 PRO A O 1
ATOM 911 N N . ALA A 1 114 ? 7.813 -2.067 -8.412 1.00 85.88 114 ALA A N 1
ATOM 912 C CA . ALA A 1 114 ? 8.378 -2.465 -9.695 1.00 85.88 114 ALA A CA 1
ATOM 913 C C . ALA A 1 114 ? 7.445 -2.040 -10.841 1.00 85.88 114 ALA A C 1
ATOM 915 O O . ALA A 1 114 ? 6.383 -1.460 -10.611 1.00 85.88 114 ALA A O 1
ATOM 916 N N . GLN A 1 115 ? 7.833 -2.338 -12.083 1.00 78.81 115 GLN A N 1
ATOM 917 C CA . GLN A 1 115 ? 6.959 -2.115 -13.232 1.00 78.81 115 GLN A CA 1
ATOM 918 C C . GLN A 1 115 ? 5.725 -3.016 -13.156 1.00 78.81 115 GLN A C 1
ATOM 920 O O . GLN A 1 115 ? 5.827 -4.223 -12.938 1.00 78.81 115 GLN A O 1
ATOM 925 N N . MET A 1 116 ? 4.556 -2.417 -13.363 1.00 78.12 116 MET A N 1
ATOM 926 C CA . MET A 1 116 ? 3.273 -3.098 -13.310 1.00 78.12 116 MET A CA 1
ATOM 927 C C . MET A 1 116 ? 2.503 -2.869 -14.618 1.00 78.12 116 MET A C 1
ATOM 929 O O . MET A 1 116 ? 2.457 -1.738 -15.102 1.00 78.12 116 MET A O 1
ATOM 933 N N . PRO A 1 117 ? 1.876 -3.907 -15.206 1.00 82.44 117 PRO A N 1
ATOM 934 C CA . PRO A 1 117 ? 1.019 -3.720 -16.372 1.00 82.44 117 PRO A CA 1
ATOM 935 C C . PRO A 1 117 ? -0.163 -2.801 -16.046 1.00 82.44 117 PRO A C 1
ATOM 937 O O . PRO A 1 117 ? -0.866 -3.027 -15.056 1.00 82.44 117 PRO A O 1
ATOM 940 N N . ARG A 1 118 ? -0.433 -1.821 -16.919 1.00 82.50 118 ARG A N 1
ATOM 941 C CA . ARG A 1 118 ? -1.496 -0.813 -16.729 1.00 82.50 118 ARG A CA 1
ATOM 942 C C . ARG A 1 118 ? -2.875 -1.412 -16.449 1.00 82.50 118 ARG A C 1
ATOM 944 O O . ARG A 1 118 ? -3.611 -0.897 -15.615 1.00 82.50 118 ARG A O 1
ATOM 951 N N . ALA A 1 119 ? -3.222 -2.520 -17.105 1.00 84.06 119 ALA A N 1
ATOM 952 C CA . ALA A 1 119 ? -4.505 -3.191 -16.888 1.00 84.06 119 ALA A CA 1
ATOM 953 C C . ALA A 1 119 ? -4.654 -3.719 -15.450 1.00 84.06 119 ALA A C 1
ATOM 955 O O . ALA A 1 119 ? -5.724 -3.629 -14.851 1.00 84.06 119 ALA A O 1
ATOM 956 N N . THR A 1 120 ? -3.573 -4.250 -14.878 1.00 84.50 120 THR A N 1
ATOM 957 C CA . THR A 1 120 ? -3.565 -4.737 -13.496 1.00 84.50 120 THR A CA 1
ATOM 958 C C . THR A 1 120 ? -3.576 -3.561 -12.525 1.00 84.50 120 THR A C 1
ATOM 960 O O . THR A 1 120 ? -4.304 -3.605 -11.539 1.00 84.50 120 THR A O 1
ATOM 963 N N . GLU A 1 121 ? -2.818 -2.499 -12.814 1.00 85.56 121 GLU A N 1
ATOM 964 C CA . GLU A 1 121 ? -2.805 -1.275 -12.004 1.00 85.56 121 GLU A CA 1
ATOM 965 C C . GLU A 1 121 ? -4.210 -0.677 -11.903 1.00 85.56 121 GLU A C 1
ATOM 967 O O . GLU A 1 121 ? -4.679 -0.405 -10.803 1.00 85.56 121 GLU A O 1
ATOM 972 N N . TYR A 1 122 ? -4.920 -0.573 -13.029 1.00 87.00 122 TYR A N 1
ATOM 973 C CA . TYR A 1 122 ? -6.291 -0.072 -13.076 1.00 87.00 122 TYR A CA 1
ATOM 974 C C . TYR A 1 122 ? -7.245 -0.888 -12.189 1.00 87.00 122 TYR A C 1
ATOM 976 O O . TYR A 1 122 ? -7.971 -0.323 -11.371 1.00 87.00 122 TYR A O 1
ATOM 984 N N . ARG A 1 123 ? -7.201 -2.226 -12.285 1.00 86.75 123 ARG A N 1
ATOM 985 C CA . ARG A 1 123 ? -8.043 -3.113 -11.459 1.00 86.75 123 ARG A CA 1
ATOM 986 C C . ARG A 1 123 ? -7.734 -2.974 -9.969 1.00 86.75 123 ARG A C 1
ATOM 988 O O . ARG A 1 123 ? -8.654 -2.884 -9.161 1.00 86.75 123 ARG A O 1
ATOM 995 N N . ILE A 1 124 ? -6.450 -2.947 -9.608 1.00 87.19 124 ILE A N 1
ATOM 996 C CA . ILE A 1 124 ? -6.026 -2.782 -8.214 1.00 87.19 124 ILE A CA 1
ATOM 997 C C . ILE A 1 124 ? -6.443 -1.399 -7.700 1.00 87.19 124 ILE A C 1
ATOM 999 O O . ILE A 1 124 ? -6.992 -1.305 -6.606 1.00 87.19 124 ILE A O 1
ATOM 1003 N N . ARG A 1 125 ? -6.244 -0.338 -8.487 1.00 86.69 125 ARG A N 1
ATOM 1004 C CA . ARG A 1 125 ? -6.620 1.032 -8.125 1.00 86.69 125 ARG A CA 1
ATOM 1005 C C . ARG A 1 125 ? -8.111 1.149 -7.841 1.00 86.69 125 ARG A C 1
ATOM 1007 O O . ARG A 1 125 ? -8.465 1.645 -6.776 1.00 86.69 125 ARG A O 1
ATOM 1014 N N . ASN A 1 126 ? -8.965 0.667 -8.743 1.00 89.00 126 ASN A N 1
ATOM 1015 C CA . ASN A 1 126 ? -10.416 0.704 -8.543 1.00 89.00 126 ASN A CA 1
ATOM 1016 C C . ASN A 1 126 ? -10.811 -0.048 -7.271 1.00 89.00 126 ASN A C 1
ATOM 1018 O O . ASN A 1 126 ? -11.546 0.484 -6.444 1.00 89.00 126 ASN A O 1
ATOM 1022 N N . ARG A 1 127 ? -10.224 -1.230 -7.045 1.00 88.62 127 ARG A N 1
ATOM 1023 C CA . ARG A 1 127 ? -10.496 -2.002 -5.833 1.00 88.62 127 ARG A CA 1
ATOM 1024 C C . ARG A 1 127 ? -10.058 -1.281 -4.556 1.00 88.62 127 ARG A C 1
ATOM 1026 O O . ARG A 1 127 ? -10.743 -1.354 -3.543 1.00 88.62 127 ARG A O 1
ATOM 1033 N N . VAL A 1 128 ? -8.920 -0.591 -4.580 1.00 86.69 128 VAL A N 1
ATOM 1034 C CA . VAL A 1 128 ? -8.442 0.198 -3.434 1.00 86.69 128 VAL A CA 1
ATOM 1035 C C . VAL A 1 128 ? -9.334 1.415 -3.187 1.00 86.69 128 VAL A C 1
ATOM 1037 O O . VAL A 1 128 ? -9.594 1.734 -2.031 1.00 86.69 128 VAL A O 1
ATOM 1040 N N . LEU A 1 129 ? -9.836 2.066 -4.238 1.00 87.38 129 LEU A N 1
ATOM 1041 C CA . LEU A 1 129 ? -10.792 3.169 -4.107 1.00 87.38 129 LEU A CA 1
ATOM 1042 C C . LEU A 1 129 ? -12.101 2.707 -3.457 1.00 87.38 129 LEU A C 1
ATOM 1044 O O . LEU A 1 129 ? -12.557 3.351 -2.519 1.00 87.38 129 LEU A O 1
ATOM 1048 N N . GLU A 1 130 ? -12.643 1.560 -3.872 1.00 88.00 130 GLU A N 1
ATOM 1049 C CA . GLU A 1 130 ? -13.818 0.948 -3.231 1.00 88.00 130 GLU A CA 1
ATOM 1050 C C . GLU A 1 130 ? -13.577 0.658 -1.743 1.00 88.00 130 GLU A C 1
ATOM 1052 O O . GLU A 1 130 ? -14.429 0.936 -0.905 1.00 88.00 130 GLU A O 1
ATOM 1057 N N . LEU A 1 131 ? -12.402 0.120 -1.395 1.00 85.44 131 LEU A N 1
ATOM 1058 C CA . LEU A 1 131 ? -12.052 -0.172 -0.001 1.00 85.44 131 LEU A CA 1
ATOM 1059 C C . LEU A 1 131 ? -11.911 1.099 0.840 1.00 85.44 131 LEU A C 1
ATOM 1061 O O . LEU A 1 131 ? -12.283 1.088 2.010 1.00 85.44 131 LEU A O 1
ATOM 1065 N N . ARG A 1 132 ? -11.374 2.178 0.260 1.00 82.81 132 ARG A N 1
ATOM 1066 C CA . ARG A 1 132 ? -11.271 3.484 0.925 1.00 82.81 132 ARG A CA 1
ATOM 1067 C C . ARG A 1 132 ? -12.646 4.111 1.138 1.00 82.81 132 ARG A C 1
ATOM 1069 O O . ARG A 1 132 ? -12.894 4.604 2.230 1.00 82.81 132 ARG A O 1
ATOM 1076 N N . ALA A 1 133 ? -13.537 4.040 0.148 1.00 83.94 133 ALA A N 1
ATOM 1077 C CA . ALA A 1 133 ? -14.922 4.486 0.295 1.00 83.94 133 ALA A CA 1
ATOM 1078 C C . ALA A 1 133 ? -15.638 3.704 1.410 1.00 83.94 133 ALA A C 1
ATOM 1080 O O . ALA A 1 133 ? -16.149 4.303 2.345 1.00 83.94 133 ALA A O 1
ATOM 1081 N N . ALA A 1 134 ? -15.534 2.371 1.403 1.00 81.69 134 ALA A N 1
ATOM 1082 C CA . ALA A 1 134 ? -16.130 1.527 2.440 1.00 81.69 134 ALA A CA 1
ATOM 1083 C C . ALA A 1 134 ? -15.548 1.763 3.848 1.00 81.69 134 ALA A C 1
ATOM 1085 O O . ALA A 1 134 ? -16.230 1.525 4.843 1.00 81.69 134 ALA A O 1
ATOM 1086 N N . ALA A 1 135 ? -14.281 2.174 3.954 1.00 79.31 135 ALA A N 1
ATOM 1087 C CA . ALA A 1 135 ? -13.683 2.566 5.228 1.00 79.31 135 ALA A CA 1
ATOM 1088 C C . ALA A 1 135 ? -14.200 3.935 5.699 1.00 79.31 135 ALA A C 1
ATOM 1090 O O . ALA A 1 135 ? -14.467 4.094 6.886 1.00 79.31 135 ALA A O 1
ATOM 1091 N N . ALA A 1 136 ? -14.381 4.890 4.781 1.00 76.75 136 ALA A N 1
ATOM 1092 C CA . ALA A 1 136 ? -14.964 6.195 5.083 1.00 76.75 136 ALA A CA 1
ATOM 1093 C C . ALA A 1 136 ? -16.429 6.077 5.536 1.00 76.75 136 ALA A C 1
ATOM 1095 O O . ALA A 1 136 ? -16.789 6.678 6.540 1.00 76.75 136 ALA A O 1
ATOM 1096 N N . ASP A 1 137 ? -17.230 5.236 4.875 1.00 77.88 137 ASP A N 1
ATOM 1097 C CA . ASP A 1 137 ? -18.638 5.000 5.231 1.00 77.88 137 ASP A CA 1
ATOM 1098 C C . ASP A 1 137 ? -18.815 4.382 6.627 1.00 77.88 137 ASP A C 1
ATOM 1100 O O . ASP A 1 137 ? -19.860 4.546 7.242 1.00 77.88 137 ASP A O 1
ATOM 1104 N N . ARG A 1 138 ? -17.815 3.646 7.130 1.00 69.00 138 ARG A N 1
ATOM 1105 C CA . ARG A 1 138 ? -17.830 3.080 8.492 1.00 69.00 138 ARG A CA 1
ATOM 1106 C C . ARG A 1 138 ? -17.300 4.034 9.556 1.00 69.00 138 ARG A C 1
ATOM 1108 O O . ARG A 1 138 ? -17.541 3.816 10.735 1.00 69.00 138 ARG A O 1
ATOM 1115 N N . ALA A 1 139 ? -16.519 5.027 9.146 1.00 62.19 139 ALA A N 1
ATOM 1116 C CA . ALA A 1 139 ? -15.997 6.052 10.039 1.00 62.19 139 ALA A CA 1
ATOM 1117 C C . ALA A 1 139 ? -16.971 7.234 10.218 1.00 62.19 139 ALA A C 1
ATOM 1119 O O . ALA A 1 139 ? -16.738 8.057 11.103 1.00 62.19 139 ALA A O 1
ATOM 1120 N N . ALA A 1 140 ? -18.002 7.328 9.369 1.00 53.75 140 ALA A N 1
ATOM 1121 C CA . ALA A 1 140 ? -19.078 8.320 9.407 1.00 53.75 140 ALA A CA 1
ATOM 1122 C C . ALA A 1 140 ? -20.233 7.872 10.315 1.00 53.75 140 ALA A C 1
ATOM 1124 O O . ALA A 1 140 ? -20.797 8.758 10.998 1.00 53.75 140 ALA A O 1
#